Protein AF-A0A838I0P1-F1 (afdb_monomer_lite)

Radius of gyration: 27.86 Å; chains: 1; bounding box: 74×22×103 Å

Foldseek 3Di:
DDDDDDDPPPPDPPVVVVVVVVVVVVVVLVVLLVVLVVLLVVLQVLLVVLLVQLVVCVVVVNLVRNLVSLVSSLVSLVSSLVSLPDPSNVVQLVPPVSVVVSQLSNLLSLLSNLQSVLSNLQSVQQCPQDVHVVLQDDDPNDGNVVSVVSNVVSNVSSVVSNVVSVVSND

Structure (mmCIF, N/CA/C/O backbone):
data_AF-A0A838I0P1-F1
#
_entry.id   AF-A0A838I0P1-F1
#
loop_
_atom_site.group_PDB
_atom_site.id
_atom_site.type_symbol
_atom_site.label_atom_id
_atom_site.label_alt_id
_atom_site.label_comp_id
_atom_site.label_asym_id
_atom_site.label_entity_id
_atom_site.label_seq_id
_atom_site.pdbx_PDB_ins_code
_atom_site.Cartn_x
_atom_site.Cartn_y
_atom_site.Cartn_z
_atom_site.occupancy
_atom_site.B_iso_or_equiv
_atom_site.auth_seq_id
_atom_site.auth_comp_id
_atom_site.auth_asym_id
_atom_site.auth_atom_id
_atom_site.pdbx_PDB_model_num
ATOM 1 N N . MET A 1 1 ? 47.970 -6.369 -71.809 1.00 49.97 1 MET A N 1
ATOM 2 C CA . MET A 1 1 ? 48.444 -6.621 -70.432 1.00 49.97 1 MET A CA 1
ATOM 3 C C . MET A 1 1 ? 48.468 -5.296 -69.693 1.00 49.97 1 MET A C 1
ATOM 5 O O . MET A 1 1 ? 49.457 -4.584 -69.758 1.00 49.97 1 MET A O 1
ATOM 9 N N . THR A 1 2 ? 47.366 -4.942 -69.046 1.00 51.34 2 THR A N 1
ATOM 10 C CA . THR A 1 2 ? 47.279 -3.817 -68.108 1.00 51.34 2 THR A CA 1
ATOM 11 C C . THR A 1 2 ? 46.405 -4.302 -66.961 1.00 51.34 2 THR A C 1
ATOM 13 O O . THR A 1 2 ? 45.300 -4.788 -67.175 1.00 51.34 2 THR A O 1
ATOM 16 N N . SER A 1 3 ? 46.987 -4.312 -65.767 1.00 51.91 3 SER A N 1
ATOM 17 C CA . SER A 1 3 ? 46.456 -4.935 -64.560 1.00 51.91 3 SER A CA 1
ATOM 18 C C . SER A 1 3 ? 45.345 -4.091 -63.936 1.00 51.91 3 SER A C 1
ATOM 20 O O . SER A 1 3 ? 45.609 -2.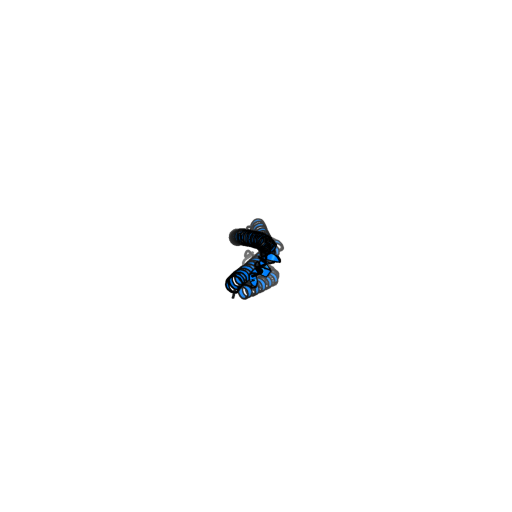987 -63.457 1.00 51.91 3 SER A O 1
ATOM 22 N N . GLU A 1 4 ? 44.130 -4.628 -63.876 1.00 54.47 4 GLU A N 1
ATOM 23 C CA . GLU A 1 4 ? 43.076 -4.137 -62.988 1.00 54.47 4 GLU A CA 1
ATOM 24 C C . GLU A 1 4 ? 43.376 -4.604 -61.556 1.00 54.47 4 GLU A C 1
ATOM 26 O O . GLU A 1 4 ? 43.236 -5.779 -61.217 1.00 54.47 4 GLU A O 1
ATOM 31 N N . GLY A 1 5 ? 43.854 -3.690 -60.710 1.00 53.53 5 GLY A N 1
ATOM 32 C CA . GLY A 1 5 ? 43.993 -3.930 -59.275 1.00 53.53 5 GLY A CA 1
ATOM 33 C C . GLY A 1 5 ? 42.627 -3.836 -58.581 1.00 53.53 5 GLY A C 1
ATOM 34 O O . GLY A 1 5 ? 41.907 -2.861 -58.809 1.00 53.53 5 GLY A O 1
ATOM 35 N N . PRO A 1 6 ? 42.235 -4.797 -57.725 1.00 53.47 6 PRO A N 1
ATOM 36 C CA . PRO A 1 6 ? 40.940 -4.758 -57.061 1.00 53.47 6 PRO A CA 1
ATOM 37 C C . PRO A 1 6 ? 40.918 -3.659 -55.995 1.00 53.47 6 PRO A C 1
ATOM 39 O O . PRO A 1 6 ? 41.702 -3.661 -55.046 1.00 53.47 6 PRO A O 1
ATOM 42 N N . ALA A 1 7 ? 39.970 -2.732 -56.135 1.00 53.97 7 ALA A N 1
ATOM 43 C CA . ALA A 1 7 ? 39.622 -1.758 -55.113 1.00 53.97 7 ALA A CA 1
ATOM 44 C C . ALA A 1 7 ? 39.147 -2.490 -53.844 1.00 53.97 7 ALA A C 1
ATOM 46 O O . ALA A 1 7 ? 37.986 -2.893 -53.730 1.00 53.97 7 ALA A O 1
ATOM 47 N N . GLN A 1 8 ? 40.050 -2.666 -52.878 1.00 57.94 8 GLN A N 1
ATOM 48 C CA . GLN A 1 8 ? 39.710 -3.088 -51.523 1.00 57.94 8 GLN A CA 1
ATOM 49 C C . GLN A 1 8 ? 38.798 -2.028 -50.900 1.00 57.94 8 GLN A C 1
ATOM 51 O O . GLN A 1 8 ? 39.240 -1.001 -50.387 1.00 57.94 8 GLN A O 1
ATOM 56 N N . ARG A 1 9 ? 37.485 -2.275 -50.948 1.00 54.09 9 ARG A N 1
ATOM 57 C CA . ARG A 1 9 ? 36.501 -1.546 -50.148 1.00 54.09 9 ARG A CA 1
ATOM 58 C C . ARG A 1 9 ? 36.767 -1.870 -48.680 1.00 54.09 9 ARG A C 1
ATOM 60 O O . ARG A 1 9 ? 36.266 -2.862 -48.158 1.00 54.09 9 ARG A O 1
ATOM 67 N N . ALA A 1 10 ? 37.570 -1.036 -48.025 1.00 55.00 10 ALA A N 1
ATOM 68 C CA . ALA A 1 10 ? 37.766 -1.053 -46.583 1.00 55.00 10 ALA A CA 1
ATOM 69 C C . ALA A 1 10 ? 36.407 -0.850 -45.887 1.00 55.00 10 ALA A C 1
ATOM 71 O O . ALA A 1 10 ? 35.879 0.259 -45.776 1.00 55.00 10 ALA A O 1
ATOM 72 N N . GLY A 1 11 ? 35.797 -1.960 -45.474 1.00 54.03 11 GLY A N 1
ATOM 73 C CA . GLY A 1 11 ? 34.508 -2.005 -44.797 1.00 54.03 11 GLY A CA 1
ATOM 74 C C . GLY A 1 11 ? 34.580 -1.411 -43.390 1.00 54.03 11 GLY A C 1
ATOM 75 O O . GLY A 1 11 ? 34.811 -2.120 -42.421 1.00 54.03 11 GLY A O 1
ATOM 76 N N . ARG A 1 12 ? 34.376 -0.093 -43.309 1.00 59.31 12 ARG A N 1
ATOM 77 C CA . ARG A 1 12 ? 33.787 0.705 -42.213 1.00 59.31 12 ARG A CA 1
ATOM 78 C C . ARG A 1 12 ? 34.030 0.226 -40.755 1.00 59.31 12 ARG A C 1
ATOM 80 O O . ARG A 1 12 ? 33.176 -0.468 -40.199 1.00 59.31 12 ARG A O 1
ATOM 87 N N . PRO A 1 13 ? 35.059 0.744 -40.044 1.00 62.62 13 PRO A N 1
ATOM 88 C CA . PRO A 1 13 ? 35.232 0.539 -38.592 1.00 62.62 13 PRO A CA 1
ATOM 89 C C . PRO A 1 13 ? 34.111 1.169 -37.740 1.00 62.62 13 PRO A C 1
ATOM 91 O O . PRO A 1 13 ? 33.915 0.796 -36.584 1.00 62.62 13 PRO A O 1
ATOM 94 N N . VAL A 1 14 ? 33.326 2.079 -38.326 1.00 72.88 14 VAL A N 1
ATOM 95 C CA . VAL A 1 14 ? 32.188 2.758 -37.685 1.00 72.88 14 VAL A CA 1
ATOM 96 C C . VAL A 1 14 ? 31.114 1.766 -37.224 1.00 72.88 14 VAL A C 1
ATOM 98 O O . VAL A 1 14 ? 30.533 1.952 -36.161 1.00 72.88 14 VAL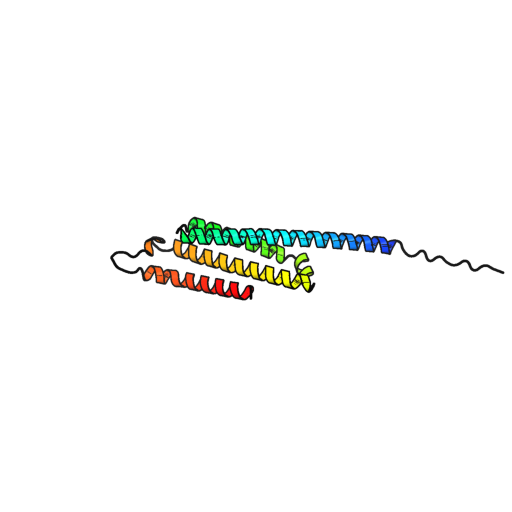 A O 1
ATOM 101 N N . GLY A 1 15 ? 30.894 0.668 -37.960 1.00 78.56 15 GLY A N 1
ATOM 102 C CA . GLY A 1 15 ? 29.902 -0.344 -37.575 1.00 78.56 15 GLY A CA 1
ATOM 103 C C . GLY A 1 15 ? 30.235 -1.038 -36.251 1.00 78.56 15 GLY A C 1
ATOM 104 O O . GLY A 1 15 ? 29.339 -1.314 -35.458 1.00 78.56 15 GLY A O 1
ATOM 105 N N . ARG A 1 16 ? 31.528 -1.254 -35.967 1.00 83.62 16 ARG A N 1
ATOM 106 C CA . ARG A 1 16 ? 31.986 -1.865 -34.708 1.00 83.62 16 ARG A CA 1
ATOM 107 C C . ARG A 1 16 ? 31.852 -0.909 -33.525 1.00 83.62 16 ARG A C 1
ATOM 109 O O . ARG A 1 16 ? 31.436 -1.341 -32.457 1.00 83.62 16 ARG A O 1
ATOM 116 N N . LEU A 1 17 ? 32.152 0.376 -33.721 1.00 85.69 17 LEU A N 1
ATOM 117 C CA . LEU A 1 17 ? 31.981 1.398 -32.682 1.00 85.69 17 LEU A CA 1
ATOM 118 C C . LEU A 1 17 ? 30.505 1.604 -32.326 1.00 85.69 17 LEU A C 1
ATOM 120 O O . LEU A 1 17 ? 30.165 1.653 -31.149 1.00 85.69 17 LEU A O 1
ATOM 124 N N . VAL A 1 18 ? 29.621 1.656 -33.328 1.00 87.94 18 VAL A N 1
ATOM 125 C CA . VAL A 1 18 ? 28.171 1.757 -33.100 1.00 87.94 18 VAL A CA 1
ATOM 126 C C . VAL A 1 18 ? 27.646 0.512 -32.384 1.00 87.94 18 VAL A C 1
ATOM 128 O O . VAL A 1 18 ? 26.918 0.642 -31.406 1.00 87.94 18 VAL A O 1
ATOM 131 N N . ALA A 1 19 ? 28.056 -0.688 -32.805 1.00 88.88 19 ALA A N 1
ATOM 132 C CA . ALA A 1 19 ? 27.664 -1.925 -32.130 1.00 88.88 19 ALA A CA 1
ATOM 133 C C . ALA A 1 19 ? 28.142 -1.967 -30.667 1.00 88.88 19 ALA A C 1
ATOM 135 O O . ALA A 1 19 ? 27.373 -2.344 -29.785 1.00 88.88 19 ALA A O 1
ATOM 136 N N . ALA A 1 20 ? 29.377 -1.531 -30.395 1.00 90.81 20 ALA A N 1
ATOM 137 C CA . ALA A 1 20 ? 29.904 -1.436 -29.036 1.00 90.81 20 ALA A CA 1
ATOM 138 C C . ALA A 1 20 ? 29.114 -0.428 -28.185 1.00 90.81 20 ALA A C 1
ATOM 140 O O . ALA A 1 20 ? 28.737 -0.744 -27.058 1.00 90.81 20 ALA A O 1
ATOM 141 N N . ALA A 1 21 ? 28.799 0.749 -28.733 1.00 92.19 21 ALA A N 1
ATOM 142 C CA . ALA A 1 21 ? 27.999 1.761 -28.046 1.00 92.19 21 ALA A CA 1
ATOM 143 C C . ALA A 1 21 ? 26.586 1.252 -27.715 1.00 92.19 21 ALA A C 1
ATOM 145 O O . ALA A 1 21 ? 26.130 1.392 -26.581 1.00 92.19 21 ALA A O 1
ATOM 146 N N . VAL A 1 22 ? 25.916 0.596 -28.669 1.00 93.12 22 VAL A N 1
ATOM 147 C CA . VAL A 1 22 ? 24.601 -0.030 -28.451 1.00 93.12 22 VAL A CA 1
ATOM 148 C C . VAL A 1 22 ? 24.683 -1.119 -27.380 1.00 93.12 22 VAL A C 1
ATOM 150 O O . VAL A 1 22 ? 23.826 -1.174 -26.500 1.00 93.12 22 VAL A O 1
ATOM 153 N N . GLY A 1 23 ? 25.730 -1.948 -27.408 1.00 93.88 23 GLY A N 1
ATOM 154 C CA . GLY A 1 23 ? 25.963 -2.976 -26.394 1.00 93.88 23 GLY A CA 1
ATOM 155 C C . GLY A 1 23 ? 26.104 -2.396 -24.985 1.00 93.88 23 GLY A C 1
ATOM 156 O O . GLY A 1 23 ? 25.464 -2.884 -24.058 1.00 93.88 23 GLY A O 1
ATOM 157 N N . ILE A 1 24 ? 26.873 -1.316 -24.822 1.00 93.88 24 ILE A N 1
ATOM 158 C CA . ILE A 1 24 ? 27.050 -0.636 -23.528 1.00 93.88 24 ILE A CA 1
ATOM 159 C C . ILE A 1 24 ? 25.719 -0.075 -23.015 1.00 93.88 24 ILE A C 1
ATOM 161 O O . ILE A 1 24 ? 25.379 -0.277 -21.850 1.00 93.88 24 ILE A O 1
ATOM 165 N N . VAL A 1 25 ? 24.942 0.588 -23.879 1.00 93.06 25 VAL A N 1
ATOM 166 C CA . VAL A 1 25 ? 23.622 1.130 -23.511 1.00 93.06 25 VAL A CA 1
ATOM 167 C C . VAL A 1 25 ? 22.666 0.013 -23.091 1.00 93.06 25 VAL A C 1
ATOM 169 O O . VAL A 1 25 ? 21.968 0.152 -22.087 1.00 93.06 25 VAL A O 1
ATOM 172 N N . LEU A 1 26 ? 22.663 -1.113 -23.810 1.00 91.06 26 LEU A N 1
ATOM 173 C CA . LEU A 1 26 ? 21.830 -2.266 -23.476 1.00 91.06 26 LEU A CA 1
ATOM 174 C C . LEU A 1 26 ? 22.207 -2.862 -22.113 1.00 91.06 26 LEU A C 1
ATOM 176 O O . LEU A 1 26 ? 21.327 -3.138 -21.300 1.00 91.06 26 LEU A O 1
ATOM 180 N N . VAL A 1 27 ? 23.503 -3.024 -21.834 1.00 93.06 27 VAL A N 1
ATOM 181 C CA . VAL A 1 27 ? 23.983 -3.523 -20.536 1.00 93.06 27 VAL A CA 1
ATOM 182 C C . VAL A 1 27 ? 23.605 -2.561 -19.411 1.00 93.06 27 VAL A C 1
ATOM 184 O O . VAL A 1 27 ? 23.071 -3.000 -18.395 1.00 93.06 27 VAL A O 1
ATOM 187 N N . ALA A 1 28 ? 23.805 -1.254 -19.594 1.00 91.94 28 ALA A N 1
ATOM 188 C CA . ALA A 1 28 ? 23.414 -0.250 -18.606 1.00 91.94 28 ALA A CA 1
ATOM 189 C C . ALA A 1 28 ? 21.901 -0.282 -18.322 1.00 91.94 28 ALA A C 1
ATOM 191 O O . ALA A 1 28 ? 21.484 -0.211 -17.164 1.00 91.94 28 ALA A O 1
ATOM 192 N N . TRP A 1 29 ? 21.079 -0.455 -19.362 1.00 91.62 29 TRP A N 1
ATOM 193 C CA . TRP A 1 29 ? 19.630 -0.600 -19.226 1.00 91.62 29 TRP A CA 1
ATOM 194 C C . TRP A 1 29 ? 19.239 -1.864 -18.444 1.00 91.62 29 TRP A C 1
ATOM 196 O O . TRP A 1 29 ? 18.410 -1.787 -17.538 1.00 91.62 29 TRP A O 1
ATOM 206 N N . LEU A 1 30 ? 19.874 -3.007 -18.728 1.00 89.50 30 LEU A N 1
ATOM 207 C CA . LEU A 1 30 ? 19.642 -4.258 -17.994 1.00 89.50 30 LEU A CA 1
ATOM 208 C C . LEU A 1 30 ? 20.047 -4.153 -16.518 1.00 89.50 30 LEU A C 1
ATOM 210 O O . LEU A 1 30 ? 19.332 -4.654 -15.651 1.00 89.50 30 LEU A O 1
ATOM 214 N N . VAL A 1 31 ? 21.158 -3.475 -16.217 1.00 91.75 31 VAL A N 1
ATOM 215 C CA . VAL A 1 31 ? 21.588 -3.222 -14.834 1.00 91.75 31 VAL A CA 1
ATOM 216 C C . VAL A 1 31 ? 20.568 -2.347 -14.104 1.00 91.75 31 VAL A C 1
ATOM 218 O O . VAL A 1 31 ? 20.152 -2.696 -13.001 1.00 91.75 31 VAL A O 1
ATOM 221 N N . ALA A 1 32 ? 20.107 -1.254 -14.721 1.00 88.75 32 ALA A N 1
ATOM 222 C CA . ALA A 1 32 ? 19.082 -0.391 -14.132 1.00 88.75 32 ALA A CA 1
ATOM 223 C C . ALA A 1 32 ? 17.775 -1.157 -13.852 1.00 88.75 32 ALA A C 1
ATOM 225 O O . ALA A 1 32 ? 17.213 -1.047 -12.761 1.00 88.75 32 ALA A O 1
ATOM 226 N N . LEU A 1 33 ? 17.337 -1.995 -14.799 1.00 88.62 33 LEU A N 1
ATOM 227 C CA . LEU A 1 33 ? 16.175 -2.870 -14.642 1.00 88.62 33 LEU A CA 1
ATOM 228 C C . LEU A 1 33 ? 16.338 -3.839 -13.461 1.00 88.62 33 LEU A C 1
ATOM 230 O O . LEU A 1 33 ? 15.430 -3.968 -12.639 1.00 88.62 33 LEU A O 1
ATOM 234 N N . ALA A 1 34 ? 17.492 -4.502 -13.357 1.00 87.81 34 ALA A N 1
ATOM 235 C CA . ALA A 1 34 ? 17.775 -5.434 -12.270 1.00 87.81 34 ALA A CA 1
ATOM 236 C C . ALA A 1 34 ? 17.739 -4.736 -10.903 1.00 87.81 34 ALA A C 1
ATOM 238 O O . ALA A 1 34 ? 17.138 -5.253 -9.963 1.00 87.81 34 ALA A O 1
ATOM 239 N N . VAL A 1 35 ? 18.323 -3.539 -10.804 1.00 90.88 35 VAL A N 1
ATOM 240 C CA . VAL A 1 35 ? 18.306 -2.729 -9.581 1.00 90.88 35 VAL A CA 1
ATOM 241 C C . VAL A 1 35 ? 16.876 -2.358 -9.191 1.00 90.88 35 VAL A C 1
ATOM 243 O O . VAL A 1 35 ? 16.506 -2.558 -8.033 1.00 90.88 35 VAL A O 1
ATOM 246 N N . ALA A 1 36 ? 16.056 -1.876 -10.127 1.00 88.81 36 ALA A N 1
ATOM 247 C CA . ALA A 1 36 ? 14.666 -1.505 -9.855 1.00 88.81 36 ALA A CA 1
ATOM 248 C C . ALA A 1 36 ? 13.835 -2.696 -9.347 1.00 88.81 36 ALA A C 1
ATOM 250 O O . ALA A 1 36 ? 13.120 -2.579 -8.351 1.00 88.81 36 ALA A O 1
ATOM 251 N N . LEU A 1 37 ? 13.987 -3.865 -9.975 1.00 88.06 37 LEU A N 1
ATOM 252 C CA . LEU A 1 37 ? 13.328 -5.105 -9.552 1.00 88.06 37 LEU A CA 1
ATOM 253 C C . LEU A 1 37 ? 13.760 -5.547 -8.150 1.00 88.06 37 LEU A C 1
ATOM 255 O O . LEU A 1 37 ? 12.932 -5.988 -7.350 1.00 88.06 37 LEU A O 1
ATOM 259 N N . LEU A 1 38 ? 15.049 -5.416 -7.832 1.00 91.56 38 LEU A N 1
ATOM 260 C CA . LEU A 1 38 ? 15.579 -5.785 -6.522 1.00 91.56 38 LEU A CA 1
ATOM 261 C C . LEU A 1 38 ? 15.054 -4.859 -5.417 1.00 91.56 38 LEU A C 1
ATOM 263 O O . LEU A 1 38 ? 14.702 -5.334 -4.336 1.00 91.56 38 LEU A O 1
ATOM 267 N N . HIS A 1 39 ? 14.942 -3.559 -5.708 1.00 90.75 39 HIS A N 1
ATOM 268 C CA . HIS A 1 39 ? 14.327 -2.583 -4.808 1.00 90.75 39 HIS A CA 1
ATOM 269 C C . HIS A 1 39 ? 12.849 -2.896 -4.583 1.00 90.75 39 HIS A C 1
ATOM 271 O O . HIS A 1 39 ? 12.441 -3.053 -3.436 1.00 90.75 39 HIS A O 1
ATOM 277 N N . ALA A 1 40 ? 12.080 -3.101 -5.658 1.00 91.50 40 ALA A N 1
ATOM 278 C CA . ALA A 1 40 ? 10.665 -3.452 -5.563 1.00 91.50 40 ALA A CA 1
ATOM 279 C C . ALA A 1 40 ? 10.444 -4.720 -4.723 1.00 91.50 40 ALA A C 1
ATOM 281 O O . ALA A 1 40 ? 9.583 -4.747 -3.847 1.00 91.50 40 ALA A O 1
ATOM 282 N N . ARG A 1 41 ? 11.266 -5.759 -4.921 1.00 93.31 41 ARG A N 1
ATOM 283 C CA . ARG A 1 41 ? 11.212 -6.989 -4.117 1.00 93.31 41 ARG A CA 1
ATOM 284 C C . ARG A 1 41 ? 11.491 -6.731 -2.635 1.00 93.31 41 ARG A C 1
ATOM 286 O O . ARG A 1 41 ? 10.792 -7.272 -1.775 1.00 93.31 41 ARG A O 1
ATOM 293 N N . SER A 1 42 ? 12.529 -5.955 -2.337 1.00 95.06 42 SER A N 1
ATOM 294 C CA . SER A 1 42 ? 12.904 -5.609 -0.963 1.00 95.06 42 SER A CA 1
ATOM 295 C C . SER A 1 42 ? 11.780 -4.840 -0.267 1.00 95.06 42 SER A C 1
ATOM 297 O O . SER A 1 42 ? 11.361 -5.201 0.831 1.00 95.06 42 SER A O 1
ATOM 299 N N . ASP A 1 43 ? 11.217 -3.847 -0.949 1.00 95.75 43 ASP A N 1
ATOM 300 C CA . ASP A 1 43 ? 10.128 -3.025 -0.436 1.00 95.75 43 ASP A CA 1
ATOM 301 C C . ASP A 1 43 ? 8.827 -3.813 -0.250 1.00 95.75 43 ASP A C 1
ATOM 303 O O . ASP A 1 43 ? 8.181 -3.678 0.786 1.00 95.75 43 ASP A O 1
ATOM 307 N N . LEU A 1 44 ? 8.477 -4.720 -1.166 1.00 94.81 44 LEU A N 1
ATOM 308 C CA . LEU A 1 44 ? 7.329 -5.616 -0.977 1.00 94.81 44 LEU A CA 1
ATOM 309 C C . LEU A 1 44 ? 7.525 -6.571 0.205 1.00 94.81 44 LEU A C 1
ATOM 311 O O . LEU A 1 44 ? 6.579 -6.848 0.941 1.00 94.81 44 LEU A O 1
ATOM 315 N N . THR A 1 45 ? 8.755 -7.032 0.437 1.00 97.06 45 THR A N 1
ATOM 316 C CA . THR A 1 45 ? 9.073 -7.860 1.609 1.00 97.06 45 THR A CA 1
ATOM 317 C C . THR A 1 45 ? 8.905 -7.060 2.903 1.00 97.06 45 THR A C 1
ATOM 319 O O . THR A 1 45 ? 8.288 -7.542 3.853 1.00 97.06 45 THR A O 1
ATOM 322 N N . ARG A 1 46 ? 9.393 -5.812 2.937 1.00 96.75 46 ARG A N 1
ATOM 323 C CA . ARG A 1 46 ? 9.192 -4.897 4.074 1.00 96.75 46 ARG A CA 1
ATOM 324 C C . ARG A 1 46 ? 7.713 -4.610 4.306 1.00 96.75 46 ARG A C 1
ATOM 326 O O . ARG A 1 46 ? 7.258 -4.660 5.445 1.00 96.75 46 ARG A O 1
ATOM 333 N N . ALA A 1 47 ? 6.956 -4.369 3.237 1.00 97.00 47 ALA A N 1
ATOM 334 C CA . ALA A 1 47 ? 5.518 -4.164 3.310 1.00 97.00 47 ALA A CA 1
ATOM 335 C C . ALA A 1 47 ? 4.807 -5.375 3.919 1.00 97.00 47 ALA A C 1
ATOM 337 O O . ALA A 1 47 ? 4.027 -5.219 4.852 1.00 97.00 47 ALA A O 1
ATOM 338 N N . GLN A 1 48 ? 5.117 -6.586 3.455 1.00 96.81 48 GLN A N 1
ATOM 339 C CA . GLN A 1 48 ? 4.548 -7.822 3.991 1.00 96.81 48 GLN A CA 1
ATOM 340 C C . GLN A 1 48 ? 4.835 -7.981 5.492 1.00 96.81 48 GLN A C 1
ATOM 342 O O . GLN A 1 48 ? 3.934 -8.293 6.273 1.00 96.81 48 GLN A O 1
ATOM 347 N N . GLN A 1 49 ? 6.081 -7.747 5.910 1.00 98.12 49 GLN A N 1
ATOM 348 C CA . GLN A 1 49 ? 6.475 -7.806 7.319 1.00 98.12 49 GLN A CA 1
ATOM 349 C C . GLN A 1 49 ? 5.706 -6.784 8.163 1.00 98.12 49 GLN A C 1
ATOM 351 O O . GLN A 1 49 ? 5.195 -7.130 9.230 1.00 98.12 49 GLN A O 1
ATOM 356 N N . ALA A 1 50 ? 5.577 -5.554 7.663 1.00 97.94 50 ALA A N 1
ATOM 357 C CA . ALA A 1 50 ? 4.839 -4.485 8.319 1.00 97.94 50 ALA A CA 1
ATOM 358 C C . ALA A 1 50 ? 3.332 -4.792 8.408 1.00 97.94 50 ALA A C 1
ATOM 360 O O . ALA A 1 50 ? 2.750 -4.632 9.474 1.00 97.94 50 ALA A O 1
ATOM 361 N N . LEU A 1 51 ? 2.708 -5.352 7.365 1.00 97.44 51 LEU A N 1
ATOM 362 C CA . LEU A 1 51 ? 1.310 -5.807 7.412 1.00 97.44 51 LEU A CA 1
ATOM 363 C C . LEU A 1 51 ? 1.089 -6.873 8.498 1.00 97.44 51 LEU A C 1
ATOM 365 O O . LEU A 1 51 ? 0.128 -6.797 9.266 1.00 97.44 51 LEU A O 1
ATOM 369 N N . PHE A 1 52 ? 1.990 -7.854 8.610 1.00 98.06 52 PHE A N 1
ATOM 370 C CA . PHE A 1 52 ? 1.904 -8.865 9.668 1.00 98.06 52 PHE A CA 1
ATOM 371 C C . PHE A 1 52 ? 2.167 -8.299 11.064 1.00 98.06 52 PHE A C 1
ATOM 373 O O . PHE A 1 52 ? 1.599 -8.795 12.038 1.00 98.06 52 PHE A O 1
ATOM 380 N N . ALA A 1 53 ? 3.038 -7.299 11.190 1.00 97.94 53 ALA A N 1
ATOM 381 C CA . ALA A 1 53 ? 3.262 -6.596 12.448 1.00 97.94 53 ALA A CA 1
ATOM 382 C C . ALA A 1 53 ? 2.027 -5.775 12.854 1.00 97.94 53 ALA A C 1
ATOM 384 O O . ALA A 1 53 ? 1.550 -5.932 13.974 1.00 97.94 53 ALA A O 1
ATOM 385 N N . GLY A 1 54 ? 1.425 -5.029 11.923 1.00 96.88 54 GLY A N 1
ATOM 386 C CA . GLY A 1 54 ? 0.196 -4.264 12.155 1.00 96.88 54 GLY A CA 1
ATOM 387 C C . GLY A 1 54 ? -0.984 -5.148 12.553 1.00 96.88 54 GLY A C 1
ATOM 388 O O . GLY A 1 54 ? -1.678 -4.860 13.525 1.00 96.88 54 GLY A O 1
ATOM 389 N N . ARG A 1 55 ? -1.156 -6.303 11.892 1.00 96.69 55 ARG A N 1
ATOM 390 C CA . ARG A 1 55 ? -2.165 -7.299 12.292 1.00 96.69 55 ARG A CA 1
ATOM 391 C C . ARG A 1 55 ? -1.942 -7.816 13.715 1.00 96.69 55 ARG A C 1
ATOM 393 O O . ARG A 1 55 ? -2.905 -7.976 14.455 1.00 96.69 55 ARG A O 1
ATOM 400 N N . ARG A 1 56 ? -0.694 -8.107 14.094 1.00 97.81 56 ARG A N 1
ATOM 401 C CA . ARG A 1 56 ? -0.369 -8.575 15.451 1.00 97.81 56 ARG A CA 1
ATOM 402 C C . ARG A 1 56 ? -0.635 -7.496 16.499 1.00 97.81 56 ARG A C 1
ATOM 404 O O . ARG A 1 56 ? -1.221 -7.810 17.526 1.00 97.81 56 ARG A O 1
ATOM 411 N N . ALA A 1 57 ? -0.275 -6.247 16.216 1.00 96.00 57 ALA A N 1
ATOM 412 C CA . ALA A 1 57 ? -0.562 -5.117 17.095 1.00 96.00 57 ALA A CA 1
ATOM 413 C C . ALA A 1 57 ? -2.077 -4.916 17.287 1.00 96.00 57 ALA A C 1
ATOM 415 O O . ALA A 1 57 ? -2.539 -4.786 18.416 1.00 96.00 57 ALA A O 1
ATOM 416 N N . LEU A 1 58 ? -2.875 -5.037 16.216 1.00 92.88 58 LEU A N 1
ATOM 417 C CA . LEU A 1 58 ? -4.342 -5.047 16.306 1.00 92.88 58 LEU A CA 1
ATOM 418 C C . LEU A 1 58 ? -4.878 -6.156 17.218 1.00 92.88 58 LEU A C 1
ATOM 420 O O . LEU A 1 58 ? -5.760 -5.911 18.036 1.00 92.88 58 LEU A O 1
ATOM 424 N N . GLN A 1 59 ? -4.343 -7.373 17.098 1.00 94.25 59 GLN A N 1
ATOM 425 C CA . GLN A 1 59 ? -4.731 -8.505 17.952 1.00 94.25 59 GLN A CA 1
ATOM 426 C C . GLN A 1 59 ? -4.384 -8.274 19.429 1.00 94.25 59 GLN A C 1
ATOM 428 O O . GLN A 1 59 ? -5.037 -8.831 20.305 1.00 94.25 59 GLN A O 1
ATOM 433 N N . GLN A 1 60 ? -3.364 -7.460 19.694 1.00 94.56 60 GLN A N 1
ATOM 434 C CA . GLN A 1 60 ? -2.935 -7.050 21.030 1.00 94.56 60 GLN A CA 1
ATOM 435 C C . GLN A 1 60 ? -3.609 -5.757 21.498 1.00 94.56 60 GLN A C 1
ATOM 437 O O . GLN A 1 60 ? -3.312 -5.292 22.594 1.00 94.56 60 GLN A O 1
ATOM 442 N N . VAL A 1 61 ? -4.535 -5.202 20.703 1.00 91.25 61 VAL A N 1
ATOM 443 C CA . VAL A 1 61 ? -5.293 -3.989 21.038 1.00 91.25 61 VAL A CA 1
ATOM 444 C C . VAL A 1 61 ? -4.386 -2.737 21.104 1.00 91.25 61 VAL A C 1
ATOM 446 O O . VAL A 1 61 ? -4.757 -1.703 21.652 1.00 91.25 61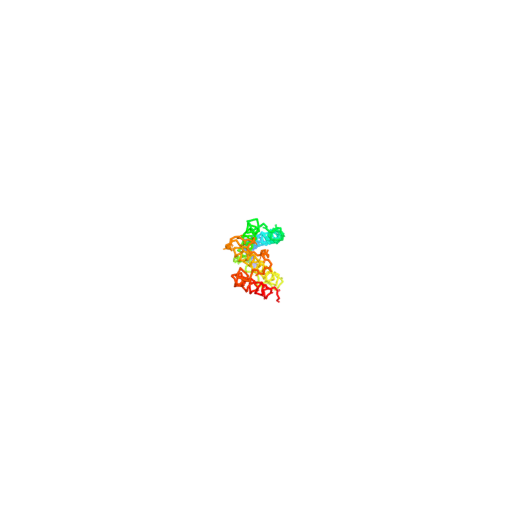 VAL A O 1
ATOM 449 N N . ASP A 1 62 ? -3.207 -2.792 20.476 1.00 94.75 62 ASP A N 1
ATOM 450 C CA . ASP A 1 62 ? -2.247 -1.686 20.397 1.00 94.75 62 ASP A CA 1
ATOM 451 C C . ASP A 1 62 ? -2.451 -0.881 19.100 1.00 94.75 62 ASP A C 1
ATOM 453 O O . ASP A 1 62 ? -1.817 -1.121 18.066 1.00 94.75 62 ASP A O 1
ATOM 457 N N . LEU A 1 63 ? -3.411 0.053 19.131 1.00 94.06 63 LEU A N 1
ATOM 458 C CA . LEU A 1 63 ? -3.766 0.875 17.964 1.00 94.06 63 LEU A CA 1
ATOM 459 C C . LEU A 1 63 ? -2.648 1.806 17.476 1.00 94.06 63 LEU A C 1
ATOM 461 O O . LEU A 1 63 ? -2.496 1.914 16.252 1.00 94.06 63 LEU A O 1
ATOM 465 N N . PRO A 1 64 ? -1.875 2.483 18.352 1.00 95.12 64 PRO A N 1
ATOM 466 C CA . PRO A 1 64 ? -0.756 3.308 17.907 1.00 95.12 64 PRO A CA 1
ATOM 467 C C . PRO A 1 64 ? 0.282 2.498 17.125 1.00 95.12 64 PRO A C 1
ATOM 469 O O . PRO A 1 64 ? 0.628 2.872 16.003 1.00 95.12 64 PRO A O 1
ATOM 472 N N . VAL A 1 65 ? 0.704 1.344 17.657 1.00 96.88 65 VAL A N 1
ATOM 473 C CA . VAL A 1 65 ? 1.693 0.479 16.993 1.00 96.88 65 VAL A CA 1
ATOM 474 C C . VAL A 1 65 ? 1.120 -0.136 15.714 1.00 96.88 65 VAL A C 1
ATOM 476 O O . VAL A 1 65 ? 1.809 -0.228 14.694 1.00 96.88 65 VAL A O 1
ATOM 479 N N . ALA A 1 66 ? -0.164 -0.507 15.707 1.00 97.00 66 ALA A N 1
ATOM 480 C CA . ALA A 1 66 ? -0.824 -0.985 14.495 1.00 97.00 66 ALA A CA 1
ATOM 481 C C . ALA A 1 66 ? -0.825 0.074 13.381 1.00 97.00 66 ALA A C 1
ATOM 483 O O . ALA A 1 66 ? -0.474 -0.232 12.238 1.00 97.00 66 ALA A O 1
ATOM 484 N N . THR A 1 67 ? -1.173 1.318 13.718 1.00 97.06 67 THR A N 1
ATOM 485 C CA . THR A 1 67 ? -1.199 2.453 12.781 1.00 97.06 67 THR A CA 1
ATOM 486 C C . THR A 1 67 ? 0.188 2.735 12.206 1.00 97.06 67 THR A C 1
ATOM 488 O O . THR A 1 67 ? 0.330 2.916 10.993 1.00 97.06 67 THR A O 1
ATOM 491 N N . GLU A 1 68 ? 1.229 2.708 13.043 1.00 97.88 68 GLU A N 1
ATOM 492 C CA . GLU A 1 68 ? 2.618 2.870 12.602 1.00 97.88 68 GLU A CA 1
ATOM 493 C C . GLU A 1 68 ? 3.000 1.799 11.572 1.00 97.88 68 GLU A C 1
ATOM 495 O O . GLU A 1 68 ? 3.495 2.109 10.485 1.00 97.88 68 GLU A O 1
ATOM 500 N N . HIS A 1 69 ? 2.706 0.532 11.865 1.00 98.31 69 HIS A N 1
ATOM 501 C CA . HIS A 1 69 ? 3.024 -0.572 10.969 1.00 98.31 69 HIS A CA 1
ATOM 502 C C . HIS A 1 69 ? 2.241 -0.533 9.651 1.00 98.31 69 HIS A C 1
ATOM 504 O O . HIS A 1 69 ? 2.831 -0.771 8.595 1.00 98.31 69 HIS A O 1
ATOM 510 N N . PHE A 1 70 ? 0.948 -0.196 9.656 1.00 97.88 70 PHE A N 1
ATOM 511 C CA . PHE A 1 70 ? 0.203 -0.039 8.401 1.00 97.88 70 PHE A CA 1
ATOM 512 C C . PHE A 1 70 ? 0.680 1.173 7.587 1.00 97.88 70 PHE A C 1
ATOM 514 O O . PHE A 1 70 ? 0.755 1.093 6.358 1.00 97.88 70 PHE A O 1
ATOM 521 N N . THR A 1 71 ? 1.102 2.256 8.246 1.00 98.06 71 THR A N 1
ATOM 522 C CA . THR A 1 71 ? 1.723 3.414 7.580 1.00 98.06 71 THR A CA 1
ATOM 523 C C . THR A 1 71 ? 3.051 3.027 6.930 1.00 98.06 71 THR A C 1
ATOM 525 O O . THR A 1 71 ? 3.289 3.341 5.760 1.00 98.06 71 THR A O 1
ATOM 528 N N . ALA A 1 72 ? 3.897 2.283 7.648 1.00 97.94 72 ALA A N 1
ATOM 529 C CA . ALA A 1 72 ? 5.154 1.761 7.123 1.00 97.94 72 ALA A CA 1
ATOM 530 C C . ALA A 1 72 ? 4.923 0.815 5.933 1.00 97.94 72 ALA A C 1
ATOM 532 O O . ALA A 1 72 ? 5.614 0.921 4.917 1.00 97.94 72 ALA A O 1
ATOM 533 N N . ALA A 1 73 ? 3.913 -0.059 6.016 1.00 97.88 73 ALA A N 1
ATOM 534 C CA . ALA A 1 73 ? 3.520 -0.929 4.914 1.00 97.88 73 ALA A CA 1
ATOM 535 C C . ALA A 1 73 ? 3.117 -0.120 3.674 1.00 97.88 73 ALA A C 1
ATOM 537 O O . ALA A 1 73 ? 3.644 -0.358 2.589 1.00 97.88 73 ALA A O 1
ATOM 538 N N . ARG A 1 74 ? 2.245 0.884 3.835 1.00 97.19 74 ARG A N 1
ATOM 539 C CA . ARG A 1 74 ? 1.813 1.774 2.748 1.00 97.19 74 ARG A CA 1
ATOM 540 C C . ARG A 1 74 ? 2.991 2.504 2.101 1.00 97.19 74 ARG A C 1
ATOM 542 O O . ARG A 1 74 ? 3.060 2.589 0.875 1.00 97.19 74 ARG A O 1
ATOM 549 N N . GLY A 1 75 ? 3.925 3.003 2.911 1.00 97.44 75 GLY A N 1
ATOM 550 C CA . GLY A 1 75 ? 5.149 3.648 2.437 1.00 97.44 75 GLY A CA 1
ATOM 551 C C . GLY A 1 75 ? 6.018 2.710 1.599 1.00 97.44 75 GLY A C 1
ATOM 552 O O . GLY A 1 75 ? 6.398 3.060 0.483 1.00 97.44 75 GLY A O 1
ATOM 553 N N . ALA A 1 76 ? 6.271 1.496 2.093 1.00 96.69 76 ALA A N 1
ATOM 554 C CA . ALA A 1 76 ? 7.062 0.496 1.381 1.00 96.69 76 ALA A CA 1
ATOM 555 C C . ALA A 1 76 ? 6.395 0.063 0.062 1.00 96.69 76 ALA A C 1
ATOM 557 O O . ALA A 1 76 ? 7.047 0.029 -0.980 1.00 96.69 76 ALA A O 1
ATOM 558 N N . VAL A 1 77 ? 5.079 -0.175 0.059 1.00 96.25 77 VAL A N 1
ATOM 559 C CA . VAL A 1 77 ? 4.343 -0.498 -1.174 1.00 96.25 77 VAL A CA 1
ATOM 560 C C . VAL A 1 77 ? 4.431 0.635 -2.193 1.00 96.25 77 VAL A C 1
ATOM 562 O O . VAL A 1 77 ? 4.688 0.379 -3.367 1.00 96.25 77 VAL A O 1
ATOM 565 N N . ARG A 1 78 ? 4.280 1.892 -1.763 1.00 96.25 78 ARG A N 1
ATOM 566 C CA . ARG A 1 78 ? 4.400 3.051 -2.658 1.00 96.25 78 ARG A CA 1
ATOM 567 C C . ARG A 1 78 ? 5.785 3.129 -3.306 1.00 96.25 78 ARG A C 1
ATOM 569 O O . ARG A 1 78 ? 5.877 3.417 -4.497 1.00 96.25 78 ARG A O 1
ATOM 576 N N . SER A 1 79 ? 6.849 2.859 -2.551 1.00 94.88 79 SER A N 1
ATOM 577 C CA . SER A 1 79 ? 8.211 2.793 -3.096 1.00 94.88 79 SER A CA 1
ATOM 578 C C . SER A 1 79 ? 8.352 1.684 -4.144 1.00 94.88 79 SER A C 1
ATOM 580 O O . SER A 1 79 ? 8.895 1.929 -5.224 1.00 94.88 79 SER A O 1
ATOM 582 N N . ALA A 1 80 ? 7.776 0.503 -3.891 1.00 93.31 80 ALA A N 1
ATOM 583 C CA . ALA A 1 80 ? 7.748 -0.587 -4.865 1.00 93.31 80 ALA A CA 1
ATOM 584 C C . ALA A 1 80 ? 6.956 -0.225 -6.137 1.00 93.31 80 ALA A C 1
ATOM 586 O O . ALA A 1 80 ? 7.428 -0.487 -7.243 1.00 93.31 80 ALA A O 1
ATOM 587 N N . GLU A 1 81 ? 5.788 0.415 -6.010 1.00 93.38 81 GLU A N 1
ATOM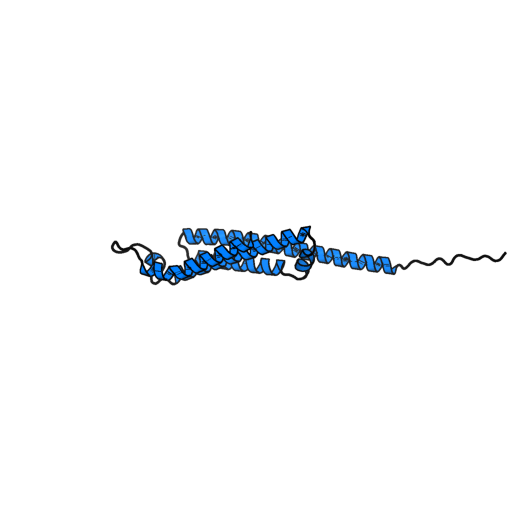 588 C CA . GLU A 1 81 ? 4.981 0.884 -7.148 1.00 93.38 81 GLU A CA 1
ATOM 589 C C . GLU A 1 81 ? 5.755 1.886 -8.019 1.00 93.38 81 GLU A C 1
ATOM 591 O O . GLU A 1 81 ? 5.724 1.792 -9.247 1.00 93.38 81 GLU A O 1
ATOM 596 N N . LEU A 1 82 ? 6.494 2.816 -7.403 1.00 92.75 82 LEU A N 1
ATOM 597 C CA . LEU A 1 82 ? 7.334 3.779 -8.122 1.00 92.75 82 LEU A CA 1
ATOM 598 C C . LEU A 1 82 ? 8.478 3.093 -8.878 1.00 92.75 82 LEU A C 1
ATOM 600 O O . LEU A 1 82 ? 8.734 3.433 -10.035 1.00 92.75 82 LEU A O 1
ATOM 604 N N . ALA A 1 83 ? 9.137 2.109 -8.257 1.00 90.56 83 ALA A N 1
ATOM 605 C CA . ALA A 1 83 ? 10.192 1.333 -8.904 1.00 90.56 83 ALA A CA 1
ATOM 606 C C . ALA A 1 83 ? 9.654 0.537 -10.108 1.00 90.56 83 ALA A C 1
ATOM 608 O O . ALA A 1 83 ? 10.254 0.560 -11.181 1.00 90.56 83 ALA A O 1
ATOM 609 N N . LEU A 1 84 ? 8.493 -0.108 -9.961 1.00 89.81 84 LEU A N 1
ATOM 610 C CA . LEU A 1 84 ? 7.836 -0.870 -11.031 1.00 89.81 84 LEU A CA 1
ATOM 611 C C . LEU A 1 84 ? 7.273 0.027 -12.147 1.00 89.81 84 LEU A C 1
ATOM 613 O O . LEU A 1 84 ? 7.224 -0.381 -13.307 1.00 89.81 84 LEU A O 1
ATOM 617 N N . GLY A 1 85 ? 6.864 1.253 -11.814 1.00 89.06 85 GLY A N 1
ATOM 618 C CA . GLY A 1 85 ? 6.314 2.231 -12.753 1.00 89.06 85 GLY A CA 1
ATOM 619 C C . GLY A 1 85 ? 7.357 2.991 -13.580 1.00 89.06 85 GLY A C 1
ATOM 620 O O . GLY A 1 85 ? 6.987 3.733 -14.496 1.00 89.06 85 GLY A O 1
ATOM 621 N N . ALA A 1 86 ? 8.650 2.826 -13.288 1.00 89.06 86 ALA A N 1
ATOM 622 C CA . ALA A 1 86 ? 9.714 3.544 -13.976 1.00 89.06 86 ALA A CA 1
ATOM 623 C C . ALA A 1 86 ? 9.740 3.232 -15.485 1.00 89.06 86 ALA A C 1
ATOM 625 O O . ALA A 1 86 ? 9.520 2.099 -15.918 1.00 89.06 86 ALA A O 1
ATOM 626 N N . ALA A 1 87 ? 10.047 4.238 -16.313 1.00 88.12 87 ALA A N 1
ATOM 627 C CA . ALA A 1 87 ? 9.965 4.122 -17.775 1.00 88.12 87 ALA A CA 1
ATOM 628 C C . ALA A 1 87 ? 10.811 2.967 -18.349 1.00 88.12 87 ALA A C 1
ATOM 630 O O . ALA A 1 87 ? 10.378 2.278 -19.272 1.00 88.12 87 ALA A O 1
ATOM 631 N N . HIS A 1 88 ? 11.989 2.715 -17.770 1.00 84.69 88 HIS A N 1
ATOM 632 C CA . HIS A 1 88 ? 12.862 1.614 -18.180 1.00 84.69 88 HIS A CA 1
ATOM 633 C C . HIS A 1 88 ? 12.286 0.233 -17.818 1.00 84.69 88 HIS A C 1
ATOM 635 O O . HIS A 1 88 ? 12.458 -0.706 -18.589 1.00 84.69 88 HIS A O 1
ATOM 641 N N . VAL A 1 89 ? 11.539 0.114 -16.713 1.00 85.50 89 VAL A N 1
ATOM 642 C CA . VAL A 1 89 ? 10.828 -1.120 -16.327 1.00 85.50 89 VAL A CA 1
ATOM 643 C C . VAL A 1 89 ? 9.599 -1.339 -17.205 1.00 85.50 89 VAL A C 1
ATOM 645 O O . VAL A 1 89 ? 9.375 -2.443 -17.698 1.00 85.50 89 VAL A O 1
ATOM 648 N N . ARG A 1 90 ? 8.845 -0.275 -17.503 1.00 86.25 90 ARG A N 1
ATOM 649 C CA . ARG A 1 90 ? 7.716 -0.335 -18.443 1.00 86.25 90 ARG A CA 1
ATOM 650 C C . ARG A 1 90 ? 8.127 -0.809 -19.835 1.00 86.25 90 ARG A C 1
ATOM 652 O O . ARG A 1 90 ? 7.380 -1.556 -20.457 1.00 86.25 90 ARG A O 1
ATOM 659 N N . ALA A 1 91 ? 9.305 -0.411 -20.318 1.00 86.06 91 ALA A N 1
ATOM 660 C CA . ALA A 1 91 ? 9.836 -0.910 -21.585 1.00 86.06 91 ALA A CA 1
ATOM 661 C C . ALA A 1 91 ? 10.101 -2.428 -21.541 1.00 86.06 91 ALA A C 1
ATOM 663 O O . ALA A 1 91 ? 9.819 -3.130 -22.509 1.00 86.06 91 ALA A O 1
ATOM 664 N N . ALA A 1 92 ? 10.564 -2.953 -20.401 1.00 84.00 92 ALA A N 1
ATOM 665 C CA . ALA A 1 92 ? 10.767 -4.388 -20.209 1.00 84.00 92 ALA A CA 1
ATOM 666 C C . ALA A 1 92 ? 9.446 -5.181 -20.182 1.00 84.00 92 ALA A C 1
ATOM 668 O O . ALA A 1 92 ? 9.428 -6.349 -20.569 1.00 84.00 92 ALA A O 1
ATOM 669 N N . ALA A 1 93 ? 8.331 -4.549 -19.796 1.00 83.75 93 ALA A N 1
ATOM 670 C CA . ALA A 1 93 ? 7.014 -5.188 -19.774 1.00 83.75 93 ALA A CA 1
ATOM 671 C C . ALA A 1 93 ? 6.477 -5.563 -21.168 1.00 83.75 93 ALA A C 1
ATOM 673 O O . ALA A 1 93 ? 5.588 -6.405 -21.269 1.00 83.75 93 ALA A O 1
ATOM 674 N N . ALA A 1 94 ? 7.036 -4.998 -22.245 1.00 85.44 94 ALA A N 1
ATOM 675 C CA . ALA A 1 94 ? 6.696 -5.380 -23.617 1.00 85.44 94 ALA A CA 1
ATOM 676 C C . ALA A 1 94 ? 7.234 -6.771 -24.011 1.00 85.44 94 ALA A C 1
ATOM 678 O O . ALA A 1 94 ? 6.792 -7.350 -25.002 1.00 85.44 94 ALA A O 1
ATOM 679 N N . VAL A 1 95 ? 8.185 -7.326 -23.251 1.00 84.75 95 VAL A N 1
ATOM 680 C CA . VAL A 1 95 ? 8.746 -8.659 -23.502 1.00 84.75 95 VAL A CA 1
ATOM 681 C C . VAL A 1 95 ? 7.829 -9.715 -22.869 1.00 84.75 95 VAL A C 1
ATOM 683 O O . VAL A 1 95 ? 7.658 -9.680 -21.652 1.00 84.75 95 VAL A O 1
ATOM 686 N N . PRO A 1 96 ? 7.290 -10.702 -23.616 1.00 79.00 96 PRO A N 1
ATOM 687 C CA . PRO A 1 96 ? 6.255 -11.617 -23.115 1.00 79.00 96 PRO A CA 1
ATOM 688 C C . PRO A 1 96 ? 6.596 -12.334 -21.800 1.00 79.00 9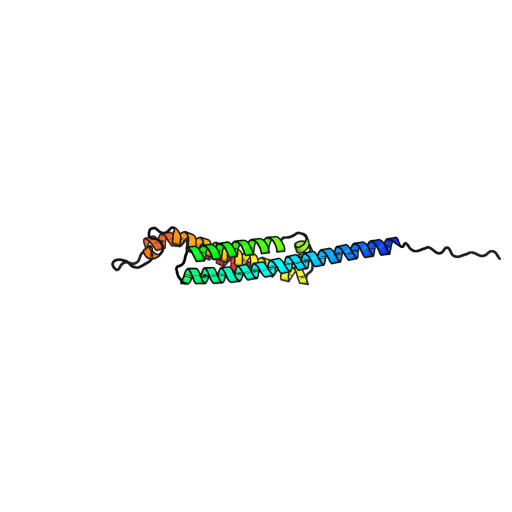6 PRO A C 1
ATOM 690 O O . PRO A 1 96 ? 5.739 -12.490 -20.932 1.00 79.00 96 PRO A O 1
ATOM 693 N N . PHE A 1 97 ? 7.856 -12.748 -21.632 1.00 80.12 97 PHE A N 1
ATOM 694 C CA . PHE A 1 97 ? 8.313 -13.448 -20.429 1.00 80.12 97 PHE A CA 1
ATOM 695 C C . PHE A 1 97 ? 8.450 -12.521 -19.207 1.00 80.12 97 PHE A C 1
ATOM 697 O O . PHE A 1 97 ? 8.157 -12.925 -18.084 1.00 80.12 97 PHE A O 1
ATOM 704 N N . LEU A 1 98 ? 8.864 -11.268 -19.415 1.00 81.19 98 LEU A N 1
ATOM 705 C CA . LEU A 1 98 ? 9.055 -10.285 -18.341 1.00 81.19 98 LEU A CA 1
ATOM 706 C C . LEU A 1 98 ? 7.749 -9.563 -17.991 1.00 81.19 98 LEU A C 1
ATOM 708 O O . LEU A 1 98 ? 7.491 -9.304 -16.818 1.00 81.19 98 LEU A O 1
ATOM 712 N N . GLY A 1 99 ? 6.907 -9.289 -18.988 1.00 81.12 99 GLY A N 1
ATOM 713 C CA . GLY A 1 99 ? 5.634 -8.592 -18.836 1.00 81.12 99 GLY A CA 1
ATOM 714 C C . GLY A 1 99 ? 4.696 -9.281 -17.857 1.00 81.12 99 GLY A C 1
ATOM 715 O O . GLY A 1 99 ? 4.212 -8.629 -16.941 1.00 81.12 99 GLY A O 1
ATOM 716 N N . ARG A 1 100 ? 4.516 -10.605 -17.967 1.00 81.94 100 ARG A N 1
ATOM 717 C CA . ARG A 1 100 ? 3.641 -11.354 -17.049 1.00 81.94 100 ARG A CA 1
ATOM 718 C C . ARG A 1 100 ? 4.093 -11.222 -15.593 1.00 81.94 100 ARG A C 1
ATOM 720 O O . ARG A 1 100 ? 3.285 -10.903 -14.728 1.00 81.94 100 ARG A O 1
ATOM 727 N N . SER A 1 101 ? 5.387 -11.407 -15.340 1.00 84.94 101 SER A N 1
ATOM 728 C CA . SER A 1 101 ? 5.970 -11.296 -13.998 1.00 84.94 101 SER A CA 1
ATOM 729 C C . SER A 1 101 ? 5.832 -9.883 -13.426 1.00 84.94 101 SER A C 1
ATOM 731 O O . SER A 1 101 ? 5.504 -9.721 -12.250 1.00 84.94 101 SER A O 1
ATOM 733 N N . LEU A 1 102 ? 6.044 -8.854 -14.253 1.00 86.12 102 LEU A N 1
ATOM 734 C CA . LEU A 1 102 ? 5.872 -7.456 -13.856 1.00 86.12 102 LEU A CA 1
ATOM 735 C C . LEU A 1 102 ? 4.409 -7.139 -13.535 1.00 86.12 102 LEU A C 1
ATOM 737 O O . LEU A 1 102 ? 4.146 -6.556 -12.489 1.00 86.12 102 LEU A O 1
ATOM 741 N N . THR A 1 103 ? 3.465 -7.585 -14.366 1.00 85.94 103 THR A N 1
ATOM 742 C CA . THR A 1 103 ? 2.027 -7.404 -14.125 1.00 85.94 103 THR A CA 1
ATOM 743 C C . THR A 1 103 ? 1.591 -8.050 -12.815 1.00 85.94 103 THR A C 1
ATOM 745 O O . THR A 1 103 ? 0.963 -7.378 -12.001 1.00 85.94 103 THR A O 1
ATOM 748 N N . THR A 1 104 ? 1.975 -9.305 -12.557 1.00 87.38 104 THR A N 1
ATOM 749 C CA . THR A 1 104 ? 1.656 -9.977 -11.286 1.00 87.38 104 THR A CA 1
ATOM 750 C C . THR A 1 104 ? 2.266 -9.240 -10.094 1.00 87.38 104 THR A C 1
ATOM 752 O O . THR A 1 104 ? 1.598 -9.034 -9.085 1.00 87.38 104 THR A O 1
ATOM 755 N N . THR A 1 105 ? 3.517 -8.785 -10.205 1.00 89.62 105 THR A N 1
ATOM 756 C CA . THR A 1 105 ? 4.181 -8.047 -9.117 1.00 89.62 105 THR A CA 1
ATOM 757 C C . THR A 1 105 ? 3.499 -6.699 -8.852 1.00 89.62 105 THR A C 1
ATOM 759 O O . THR A 1 105 ? 3.318 -6.318 -7.697 1.00 89.62 105 THR A O 1
ATOM 762 N N . SER A 1 106 ? 3.065 -5.992 -9.898 1.00 89.44 106 SER A N 1
ATOM 763 C CA . SER A 1 106 ? 2.271 -4.766 -9.768 1.00 89.44 106 SER A CA 1
ATOM 764 C C . SER A 1 106 ? 0.897 -5.024 -9.142 1.00 89.44 106 SER A C 1
ATOM 766 O O . SER A 1 106 ? 0.468 -4.235 -8.302 1.00 89.44 106 SER A O 1
ATOM 768 N N . GLY A 1 107 ? 0.235 -6.131 -9.493 1.00 88.69 107 GLY A N 1
ATOM 769 C CA . GLY A 1 107 ? -1.017 -6.566 -8.868 1.00 88.69 107 GLY A CA 1
ATOM 770 C C . GLY A 1 107 ? -0.855 -6.831 -7.371 1.00 88.69 107 GLY A C 1
ATOM 771 O O . GLY A 1 107 ? -1.606 -6.294 -6.558 1.00 88.69 107 GLY A O 1
ATOM 772 N N . LEU A 1 108 ? 0.206 -7.549 -6.986 1.00 90.25 108 LEU A N 1
ATOM 773 C CA . LEU A 1 108 ? 0.564 -7.786 -5.582 1.00 90.25 108 LEU A CA 1
ATOM 774 C C . LEU A 1 108 ? 0.838 -6.487 -4.816 1.00 90.25 108 LEU A C 1
ATOM 776 O O . LEU A 1 108 ? 0.385 -6.347 -3.680 1.00 90.25 108 LEU A O 1
ATOM 780 N N . ALA A 1 109 ? 1.548 -5.529 -5.422 1.00 93.00 109 ALA A N 1
ATOM 781 C CA . ALA A 1 109 ? 1.777 -4.217 -4.819 1.00 93.00 109 ALA A CA 1
ATOM 782 C C . ALA A 1 109 ? 0.447 -3.481 -4.584 1.00 93.00 109 ALA A C 1
ATOM 784 O O . ALA A 1 109 ? 0.165 -3.055 -3.465 1.00 93.00 109 ALA A O 1
ATOM 785 N N . GLY A 1 110 ? -0.419 -3.418 -5.599 1.00 90.81 110 GLY A N 1
ATOM 786 C CA . GLY A 1 110 ? -1.740 -2.801 -5.475 1.00 90.81 110 GLY A CA 1
ATOM 787 C C . GLY A 1 110 ? -2.618 -3.481 -4.417 1.00 90.81 110 GLY A C 1
ATOM 788 O O . GLY A 1 110 ? -3.287 -2.799 -3.636 1.00 90.81 110 GLY A O 1
ATOM 789 N N . GLY A 1 111 ? -2.558 -4.812 -4.333 1.00 91.94 111 GLY A N 1
ATOM 790 C CA . GLY A 1 111 ? -3.241 -5.592 -3.307 1.00 91.94 111 GLY A CA 1
ATOM 791 C C . GLY A 1 111 ? -2.732 -5.279 -1.896 1.00 91.94 111 GLY A C 1
ATOM 792 O O . GLY A 1 111 ? -3.516 -4.957 -1.002 1.00 91.94 111 GLY A O 1
ATOM 793 N N . ALA A 1 112 ? -1.411 -5.276 -1.701 1.00 93.38 112 ALA A N 1
ATOM 794 C CA . ALA A 1 112 ? -0.783 -4.926 -0.428 1.00 93.38 112 ALA A CA 1
ATOM 795 C C . ALA A 1 112 ? -1.128 -3.495 0.020 1.00 93.38 112 ALA A C 1
ATOM 797 O O . ALA A 1 112 ? -1.373 -3.271 1.207 1.00 93.38 112 ALA A O 1
ATOM 798 N N . ARG A 1 113 ? -1.220 -2.539 -0.919 1.00 94.69 113 ARG A N 1
ATOM 799 C CA . ARG A 1 113 ? -1.689 -1.173 -0.638 1.00 94.69 113 ARG A CA 1
ATOM 800 C C . ARG A 1 113 ? -3.120 -1.171 -0.112 1.00 94.69 113 ARG A C 1
ATOM 802 O O . ARG A 1 113 ? -3.384 -0.540 0.903 1.00 94.69 113 ARG A O 1
ATOM 809 N N . GLY A 1 114 ? -4.025 -1.900 -0.768 1.00 93.81 114 GLY A N 1
ATOM 810 C CA . GLY A 1 114 ? -5.424 -1.979 -0.343 1.00 93.81 114 GLY A CA 1
ATOM 811 C C . GLY A 1 114 ? -5.588 -2.569 1.059 1.00 93.81 114 GLY A C 1
ATOM 812 O O . GLY A 1 114 ? -6.408 -2.079 1.833 1.00 93.81 114 GLY A O 1
ATOM 813 N N .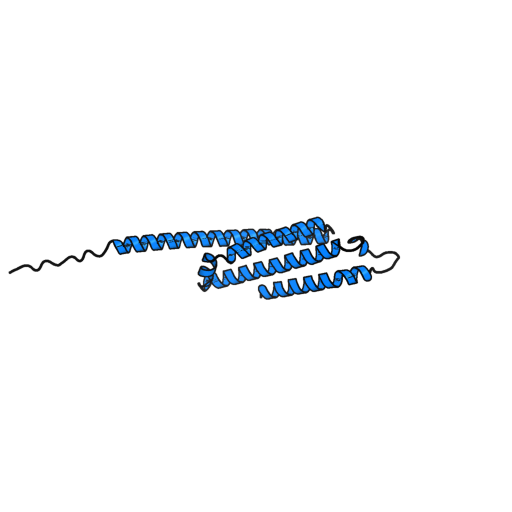 VAL A 1 115 ? -4.765 -3.558 1.423 1.00 94.50 115 VAL A N 1
ATOM 814 C CA . VAL A 1 115 ? -4.732 -4.112 2.788 1.00 94.50 115 VAL A CA 1
ATOM 815 C C . VAL A 1 115 ? -4.168 -3.102 3.792 1.00 94.50 115 VAL A C 1
ATOM 817 O O . VAL A 1 115 ? -4.724 -2.964 4.879 1.00 94.50 115 VAL A O 1
ATOM 820 N N . ALA A 1 116 ? -3.101 -2.374 3.446 1.00 96.00 116 ALA A N 1
ATOM 821 C CA . ALA A 1 116 ? -2.535 -1.340 4.316 1.00 96.00 116 ALA A CA 1
ATOM 822 C C . ALA A 1 116 ? -3.536 -0.201 4.579 1.00 96.00 116 ALA A C 1
ATOM 824 O O . ALA A 1 116 ? -3.752 0.173 5.729 1.00 96.00 116 ALA A O 1
ATOM 825 N N . ASP A 1 117 ? -4.196 0.297 3.530 1.00 95.25 117 ASP A N 1
ATOM 826 C CA . ASP A 1 117 ? -5.205 1.357 3.628 1.00 95.25 117 ASP A CA 1
ATOM 827 C C . ASP A 1 117 ? -6.439 0.897 4.427 1.00 95.25 117 ASP A C 1
ATOM 829 O O . ASP A 1 117 ? -6.993 1.660 5.220 1.00 95.25 117 ASP A O 1
ATOM 833 N N . ALA A 1 118 ? -6.858 -0.363 4.259 1.00 94.88 118 ALA A N 1
ATOM 834 C CA . ALA A 1 118 ? -7.922 -0.963 5.061 1.00 94.88 118 ALA A CA 1
ATOM 835 C C . ALA A 1 118 ? -7.536 -1.048 6.547 1.00 94.88 118 ALA A C 1
ATOM 837 O O . ALA A 1 118 ? -8.343 -0.694 7.404 1.00 94.88 118 ALA A O 1
ATOM 838 N N . GLY A 1 119 ? -6.302 -1.471 6.842 1.00 94.50 119 GLY A N 1
ATOM 839 C CA . GLY A 1 119 ? -5.759 -1.513 8.199 1.00 94.50 119 GLY A CA 1
ATOM 840 C C . GLY A 1 119 ? -5.781 -0.143 8.872 1.00 94.50 119 GLY A C 1
ATOM 841 O O . GLY A 1 119 ? -6.315 -0.032 9.971 1.00 94.50 119 GLY A O 1
ATOM 842 N N . LEU A 1 120 ? -5.296 0.893 8.175 1.00 95.94 120 LEU A N 1
ATOM 843 C CA . LEU A 1 120 ? -5.323 2.283 8.650 1.00 95.94 120 LEU A CA 1
ATOM 844 C C . LEU A 1 120 ? -6.743 2.777 8.921 1.00 95.94 120 LEU A C 1
ATOM 846 O O . LEU A 1 120 ? -7.026 3.273 10.003 1.00 95.94 120 LEU A O 1
ATOM 850 N N . THR A 1 121 ? -7.657 2.569 7.969 1.00 95.56 121 THR A N 1
ATOM 851 C CA . THR A 1 121 ? -9.059 2.996 8.113 1.00 95.56 121 THR A CA 1
ATOM 852 C C . THR A 1 121 ? -9.697 2.398 9.370 1.00 95.56 121 THR A C 1
ATOM 854 O O . THR A 1 121 ? -10.464 3.058 10.066 1.00 95.56 121 THR A O 1
ATOM 857 N N . VAL A 1 122 ? -9.394 1.131 9.662 1.00 93.75 122 VAL A N 1
ATOM 858 C CA . VAL A 1 122 ? -9.936 0.429 10.828 1.00 93.75 122 VAL A CA 1
ATOM 859 C C . VAL A 1 122 ? -9.270 0.905 12.119 1.00 93.75 122 VAL A C 1
ATOM 861 O O . VAL A 1 122 ? -9.982 1.164 13.088 1.00 93.75 122 VAL A O 1
ATOM 864 N N . THR A 1 123 ? -7.941 1.054 12.156 1.00 94.75 123 THR A N 1
ATOM 865 C CA . THR A 1 123 ? -7.231 1.530 13.357 1.00 94.75 123 THR A CA 1
ATOM 866 C C . THR A 1 123 ? -7.605 2.962 13.720 1.00 94.75 123 THR A C 1
ATOM 868 O O . THR A 1 123 ? -7.850 3.233 14.894 1.00 94.75 123 THR A O 1
ATOM 871 N N . GLU A 1 124 ? -7.706 3.852 12.733 1.00 93.56 124 GLU A N 1
ATOM 872 C CA . GLU A 1 124 ? -8.136 5.243 12.913 1.00 93.56 124 GLU A CA 1
ATOM 873 C C . GLU A 1 124 ? -9.566 5.301 13.458 1.00 93.56 124 GLU A C 1
ATOM 875 O O . GLU A 1 124 ? -9.805 5.909 14.498 1.00 93.56 124 GLU A O 1
ATOM 880 N N . ALA A 1 125 ? -10.499 4.565 12.847 1.00 93.31 125 ALA A N 1
ATOM 881 C CA . ALA A 1 125 ? -11.885 4.546 13.306 1.00 93.31 125 ALA A CA 1
ATOM 882 C C . ALA A 1 125 ? -12.040 3.992 14.733 1.00 93.31 125 ALA A C 1
ATOM 884 O O . ALA A 1 125 ? -12.889 4.464 15.486 1.00 93.31 125 ALA A O 1
ATOM 885 N N . MET A 1 126 ? -11.222 3.010 15.135 1.00 92.56 126 MET A N 1
ATOM 886 C CA . MET A 1 126 ? -11.207 2.520 16.520 1.00 92.56 126 MET A CA 1
ATOM 887 C C . MET A 1 126 ? -10.608 3.536 17.501 1.00 92.56 126 MET A C 1
ATOM 889 O O . MET A 1 126 ? -11.054 3.604 18.647 1.00 92.56 126 MET A O 1
ATOM 893 N N . ALA A 1 127 ? -9.615 4.319 17.074 1.00 91.19 127 ALA A N 1
ATOM 894 C CA . ALA A 1 127 ? -8.998 5.358 17.895 1.00 91.19 127 ALA A CA 1
ATOM 895 C C . ALA A 1 127 ? -9.923 6.571 18.099 1.00 91.19 127 ALA A C 1
ATOM 897 O O . ALA A 1 127 ? -9.874 7.207 19.150 1.00 91.19 127 ALA A O 1
ATOM 898 N N . GLU A 1 128 ? -10.789 6.864 17.127 1.00 92.56 128 GLU A N 1
ATOM 899 C CA . GLU A 1 128 ? -11.757 7.969 17.166 1.00 92.56 128 GLU A CA 1
ATOM 900 C C . GLU A 1 128 ? -13.020 7.671 17.996 1.00 92.56 128 GLU A C 1
ATOM 902 O O . GLU A 1 128 ? -13.829 8.570 18.247 1.00 92.56 128 GLU A O 1
ATOM 907 N N . LEU A 1 129 ? -13.214 6.429 18.454 1.00 91.38 129 LEU A N 1
ATOM 908 C CA . LEU A 1 129 ? -14.340 6.089 19.323 1.00 91.38 129 LEU A CA 1
ATOM 909 C C . LEU A 1 129 ? -14.254 6.861 20.654 1.00 91.38 129 LEU A C 1
ATOM 911 O O . LEU A 1 129 ? -13.209 6.858 21.307 1.00 91.38 129 LEU A O 1
ATOM 915 N N . PRO A 1 130 ? -15.350 7.475 21.134 1.00 85.25 130 PRO A N 1
ATOM 916 C CA . PRO A 1 130 ? -15.374 8.072 22.466 1.00 85.25 130 PRO A CA 1
ATOM 917 C C . PRO A 1 130 ? -15.199 7.006 23.546 1.00 85.25 130 PRO A C 1
ATOM 919 O O . PRO A 1 130 ? -16.006 6.088 23.641 1.00 85.25 130 PRO A O 1
ATOM 922 N N . GLY A 1 131 ? -14.141 7.124 24.352 1.00 83.00 131 GLY A N 1
ATOM 923 C CA . GLY A 1 131 ? -13.716 6.070 25.286 1.00 83.00 131 GLY A CA 1
ATOM 924 C C . GLY A 1 131 ? -12.791 5.014 24.661 1.00 83.00 131 GLY A C 1
ATOM 925 O O . GLY A 1 131 ? -12.410 4.058 25.335 1.00 83.00 131 GLY A O 1
ATOM 926 N N . GLY A 1 132 ? -12.404 5.190 23.394 1.00 85.75 132 GLY A N 1
ATOM 927 C CA . GLY A 1 132 ? -11.527 4.299 22.641 1.00 85.75 132 GLY A CA 1
ATOM 928 C C . GLY A 1 132 ? -12.095 2.889 22.501 1.00 85.75 132 GLY A C 1
ATOM 929 O O . GLY A 1 132 ? -13.305 2.669 22.521 1.00 85.75 132 GLY A O 1
ATOM 930 N N . LEU A 1 133 ? -11.207 1.900 22.424 1.00 85.25 133 LEU A N 1
ATOM 931 C CA . LEU A 1 133 ? -11.578 0.480 22.383 1.00 85.25 133 LEU A CA 1
ATOM 932 C C . LEU A 1 133 ? -12.370 0.006 23.602 1.00 85.25 133 LEU A C 1
ATOM 934 O O . LEU A 1 133 ? -13.156 -0.931 23.482 1.00 85.25 133 LEU A O 1
ATOM 938 N N . ALA A 1 134 ? -12.206 0.647 24.762 1.00 85.69 134 ALA A N 1
ATOM 939 C CA . ALA A 1 134 ? -12.979 0.299 25.950 1.00 85.69 134 ALA A CA 1
ATOM 940 C C . ALA A 1 134 ? -14.485 0.542 25.747 1.00 85.69 134 ALA A C 1
ATOM 942 O O . ALA A 1 134 ? -15.295 -0.128 26.382 1.00 85.69 134 ALA A O 1
ATOM 943 N N . ALA A 1 135 ? -14.869 1.417 24.810 1.00 85.25 135 ALA A N 1
ATOM 944 C CA . ALA A 1 135 ? -16.263 1.631 24.427 1.00 85.25 135 ALA A CA 1
ATOM 945 C C . ALA A 1 135 ? -16.912 0.400 23.769 1.00 85.25 135 ALA A C 1
ATOM 947 O O . ALA A 1 135 ? -18.135 0.311 23.714 1.00 85.25 135 ALA A O 1
ATOM 948 N N . LEU A 1 136 ? -16.113 -0.552 23.276 1.00 85.38 136 LEU A N 1
ATOM 949 C CA . LEU A 1 136 ? -16.590 -1.808 22.691 1.00 85.38 136 LEU A CA 1
ATOM 950 C C . LEU A 1 136 ? -16.728 -2.934 23.726 1.00 85.38 136 LEU A C 1
ATOM 952 O O . LEU A 1 136 ? -17.226 -4.011 23.393 1.00 85.38 136 LEU A O 1
ATOM 956 N N . ALA A 1 137 ? -16.318 -2.709 24.976 1.00 86.94 137 ALA A N 1
ATOM 957 C CA . ALA A 1 137 ? -16.545 -3.669 26.044 1.00 86.94 137 ALA A CA 1
ATOM 958 C C . ALA A 1 137 ? -18.021 -3.635 26.489 1.00 86.94 137 ALA A C 1
ATOM 960 O O . ALA A 1 137 ? -18.597 -2.552 26.631 1.00 86.94 137 ALA A O 1
ATOM 961 N N . PRO A 1 138 ? -18.649 -4.795 26.756 1.00 83.88 138 PRO A N 1
ATOM 962 C CA . PRO A 1 138 ? -19.942 -4.828 27.425 1.00 83.88 138 PRO A CA 1
ATOM 963 C C . PRO A 1 138 ? -19.875 -4.065 28.752 1.00 83.88 138 PRO A C 1
ATOM 965 O O . PRO A 1 138 ? -18.961 -4.272 29.552 1.00 83.88 138 PRO A O 1
ATOM 968 N N . SER A 1 139 ? -20.852 -3.199 29.004 1.00 83.06 139 SER A N 1
ATOM 969 C CA . SER A 1 139 ? -20.960 -2.447 30.257 1.00 83.06 139 SER A CA 1
ATOM 970 C C . SER A 1 139 ? -22.387 -2.528 30.786 1.00 83.06 139 SER A C 1
ATOM 972 O O . SER A 1 139 ? -23.349 -2.537 30.020 1.00 83.06 139 SER A O 1
ATOM 974 N N . GLY A 1 140 ? -22.536 -2.684 32.105 1.00 79.94 140 GLY A N 1
ATOM 975 C CA . GLY A 1 140 ? -23.855 -2.735 32.750 1.00 79.94 140 GLY A CA 1
ATOM 976 C C . GLY A 1 140 ? -24.788 -3.853 32.255 1.00 79.94 140 GLY A C 1
ATOM 977 O O . GLY A 1 140 ? -26.000 -3.709 32.360 1.00 79.94 140 GLY A O 1
ATOM 978 N N . GLY A 1 141 ? -24.251 -4.942 31.690 1.00 83.00 141 GLY A N 1
ATOM 979 C CA . GLY A 1 141 ? -25.042 -6.040 31.113 1.00 83.00 141 GLY A CA 1
ATOM 980 C C . GLY A 1 141 ? -25.601 -5.772 29.708 1.00 83.00 141 GLY A C 1
ATOM 981 O O . GLY A 1 141 ? -26.338 -6.606 29.188 1.00 83.00 141 GLY A O 1
ATOM 982 N N . GLY A 1 142 ? -25.250 -4.642 29.083 1.00 85.06 142 GLY A N 1
ATOM 983 C CA . GLY A 1 142 ? -25.648 -4.285 27.721 1.00 85.06 142 GLY A CA 1
ATOM 984 C C . GLY A 1 142 ? -24.534 -4.478 26.687 1.00 85.06 142 GLY A C 1
ATOM 985 O O . GLY A 1 142 ? -23.345 -4.381 26.999 1.00 85.06 142 GLY A O 1
ATOM 986 N N . PHE A 1 143 ? -24.932 -4.722 25.434 1.00 85.12 143 PHE A N 1
ATOM 987 C CA . PHE A 1 143 ? -24.032 -4.688 24.277 1.00 85.12 143 PHE A CA 1
ATOM 988 C C . PHE A 1 143 ? -23.853 -3.245 23.770 1.00 85.12 143 PHE A C 1
ATOM 990 O O . PHE A 1 143 ? -24.846 -2.523 23.652 1.00 85.12 143 PHE A O 1
ATOM 997 N N . PRO A 1 144 ? -22.626 -2.820 23.416 1.00 87.19 144 PRO A N 1
ATOM 998 C CA . PRO A 1 144 ? -22.357 -1.462 22.948 1.00 87.19 144 PRO A CA 1
ATOM 999 C C . PRO A 1 144 ? -22.750 -1.287 21.471 1.00 87.19 144 PRO A C 1
ATOM 1001 O O . PRO A 1 144 ? -21.904 -1.268 20.579 1.00 87.19 144 PRO A O 1
ATOM 1004 N N . VAL A 1 145 ? -24.053 -1.161 21.205 1.00 90.12 145 VAL A N 1
ATOM 1005 C CA . VAL A 1 145 ? -24.598 -1.029 19.839 1.00 90.12 145 VAL A CA 1
ATOM 1006 C C . VAL A 1 145 ? -24.148 0.272 19.172 1.00 90.12 145 VAL A C 1
ATOM 1008 O O . VAL A 1 145 ? -23.697 0.253 18.032 1.00 90.12 145 VAL A O 1
ATOM 1011 N N . GLU A 1 146 ? -24.195 1.396 19.884 1.00 89.75 146 GLU A N 1
ATOM 1012 C CA . GLU A 1 146 ? -23.877 2.706 19.305 1.00 89.75 146 GLU A CA 1
ATOM 1013 C C . GLU A 1 146 ? -22.398 2.838 18.862 1.00 89.75 146 GLU A C 1
ATOM 1015 O O . GLU A 1 146 ? -22.153 3.264 17.730 1.00 89.75 146 GLU A O 1
ATOM 1020 N N . PRO A 1 147 ? -21.386 2.418 19.653 1.00 89.94 147 PRO A N 1
ATOM 1021 C CA . PRO A 1 147 ? -20.002 2.343 19.174 1.00 89.94 147 PRO A CA 1
ATOM 1022 C C . PRO A 1 147 ? -19.821 1.438 17.946 1.00 89.94 147 PRO A C 1
ATOM 1024 O O . PRO A 1 147 ? -19.066 1.781 17.034 1.00 89.94 147 PRO A O 1
ATOM 1027 N N . LEU A 1 148 ? -20.536 0.308 17.883 1.00 88.56 148 LEU A N 1
ATOM 1028 C CA . LEU A 1 148 ? -20.499 -0.596 16.728 1.00 88.56 148 LEU A CA 1
ATOM 1029 C C . LEU A 1 148 ? -21.108 0.046 15.474 1.00 88.56 148 LEU A C 1
ATOM 1031 O O . LEU A 1 148 ? -20.543 -0.080 14.387 1.00 88.56 148 LEU A O 1
ATOM 1035 N N . GLU A 1 149 ? -22.216 0.777 15.610 1.00 92.00 149 GLU A N 1
ATOM 1036 C CA . GLU A 1 149 ? -22.834 1.518 14.505 1.00 92.00 149 GLU A CA 1
ATOM 1037 C C . GLU A 1 149 ? -21.896 2.585 13.934 1.00 92.00 149 GLU A C 1
ATOM 1039 O O . GLU A 1 149 ? -21.813 2.739 12.712 1.00 92.00 149 GLU A O 1
ATOM 1044 N N . ARG A 1 150 ? -21.130 3.268 14.793 1.00 91.62 150 ARG A N 1
ATOM 1045 C CA . ARG A 1 150 ? -20.118 4.248 14.363 1.00 91.62 150 ARG A CA 1
ATOM 1046 C C . ARG A 1 150 ? -18.930 3.605 13.652 1.00 91.62 150 ARG A C 1
ATOM 1048 O O . ARG A 1 150 ? -18.383 4.209 12.735 1.00 91.62 150 ARG A O 1
ATOM 1055 N N . LEU A 1 151 ? -18.554 2.381 14.028 1.00 92.44 151 LEU A N 1
ATOM 1056 C CA . LEU A 1 151 ? -17.454 1.646 13.397 1.00 92.44 151 LEU A CA 1
ATOM 1057 C C . LEU A 1 151 ? -17.858 1.015 12.050 1.00 92.44 151 LEU A C 1
ATOM 1059 O O . LEU A 1 151 ? -17.024 0.817 11.162 1.00 92.44 151 LEU A O 1
ATOM 1063 N N . ALA A 1 152 ? -19.146 0.719 11.863 1.00 93.00 152 ALA A N 1
ATOM 1064 C CA . ALA A 1 152 ? -19.649 -0.004 10.698 1.00 93.00 152 ALA A CA 1
ATOM 1065 C C . ALA A 1 152 ? -19.275 0.615 9.326 1.00 93.00 152 ALA A C 1
ATOM 1067 O O . ALA A 1 152 ? -18.924 -0.144 8.416 1.00 93.00 152 ALA A O 1
ATOM 1068 N N . PRO A 1 153 ? -19.300 1.949 9.112 1.00 93.88 153 PRO A N 1
ATOM 1069 C CA . PRO A 1 153 ? -18.848 2.557 7.859 1.00 93.88 153 PRO A CA 1
ATOM 1070 C C . PRO A 1 153 ? -17.373 2.283 7.548 1.00 93.88 153 PRO A C 1
ATOM 1072 O O . PRO A 1 153 ? -17.043 1.991 6.395 1.00 93.88 153 PRO A O 1
ATOM 1075 N N . ALA A 1 154 ? -16.502 2.335 8.560 1.00 92.50 154 ALA A N 1
ATOM 1076 C CA . ALA A 1 154 ? -15.075 2.071 8.409 1.00 92.50 154 ALA A CA 1
ATOM 1077 C C . ALA A 1 154 ? -14.821 0.604 8.042 1.00 92.50 154 ALA A C 1
ATOM 1079 O O . ALA A 1 154 ? -14.083 0.330 7.098 1.00 92.50 154 ALA A O 1
ATOM 1080 N N . LEU A 1 155 ? -15.521 -0.333 8.693 1.00 92.12 155 LEU A N 1
ATOM 1081 C CA . LEU A 1 155 ? -15.444 -1.762 8.369 1.00 92.12 155 LEU A CA 1
ATOM 1082 C C . LEU A 1 155 ? -15.903 -2.053 6.934 1.00 92.12 155 LEU A C 1
ATOM 1084 O O . LEU A 1 155 ? -15.192 -2.726 6.193 1.00 92.12 155 LEU A O 1
ATOM 1088 N N . ARG A 1 156 ? -17.026 -1.471 6.491 1.00 93.75 156 ARG A N 1
ATOM 1089 C CA . ARG A 1 156 ? -17.484 -1.588 5.090 1.00 93.75 156 ARG A CA 1
ATOM 1090 C C . ARG A 1 156 ? -16.513 -0.949 4.096 1.00 93.75 156 ARG A C 1
ATOM 1092 O O . ARG A 1 156 ? -16.423 -1.363 2.941 1.00 93.75 156 ARG A O 1
ATOM 1099 N N . SER A 1 157 ? -15.819 0.115 4.493 1.00 91.50 157 SER A N 1
ATOM 1100 C CA . SER A 1 157 ? -14.777 0.730 3.667 1.00 91.50 157 SER A CA 1
ATOM 1101 C C . SER A 1 157 ? -13.567 -0.196 3.529 1.00 91.50 157 SER A C 1
ATOM 1103 O O . SER A 1 157 ? -13.115 -0.459 2.414 1.00 91.50 157 SER A O 1
ATOM 1105 N N . ALA A 1 158 ? -13.102 -0.753 4.647 1.00 90.12 158 ALA A N 1
ATOM 1106 C CA . ALA A 1 158 ? -11.999 -1.699 4.704 1.00 90.12 158 ALA A CA 1
ATOM 1107 C C . ALA A 1 158 ? -12.293 -2.973 3.902 1.00 90.12 158 ALA A C 1
ATOM 1109 O O . ALA A 1 158 ? -11.472 -3.379 3.084 1.00 90.12 158 ALA A O 1
ATOM 1110 N N . GLU A 1 159 ? -13.492 -3.538 4.045 1.00 90.44 159 GLU A N 1
ATOM 1111 C CA . GLU A 1 159 ? -13.961 -4.687 3.266 1.00 90.44 159 GLU A CA 1
ATOM 1112 C C . GLU A 1 159 ? -13.894 -4.410 1.759 1.00 90.44 159 GLU A C 1
ATOM 1114 O O . GLU A 1 159 ? -13.301 -5.182 1.009 1.00 90.44 159 GLU A O 1
ATOM 1119 N N . ARG A 1 160 ? -14.410 -3.259 1.303 1.00 91.62 160 ARG A N 1
ATOM 1120 C CA . ARG A 1 160 ? -14.331 -2.861 -0.114 1.00 91.62 160 ARG A CA 1
ATOM 1121 C C . ARG A 1 160 ? -12.896 -2.654 -0.595 1.00 91.62 160 ARG A C 1
ATOM 1123 O O . ARG A 1 160 ? -12.606 -2.876 -1.770 1.00 91.62 160 ARG A O 1
ATOM 1130 N N . SER A 1 161 ? -11.998 -2.186 0.265 1.00 87.00 161 SER A N 1
ATOM 1131 C CA . SER A 1 161 ? -10.580 -2.029 -0.074 1.00 87.00 161 SER A CA 1
ATOM 1132 C C . SER A 1 161 ? -9.873 -3.378 -0.193 1.00 87.00 161 SER A C 1
ATOM 1134 O O . SER A 1 161 ? -9.133 -3.578 -1.154 1.00 87.00 161 SER A O 1
ATOM 1136 N N . VAL A 1 162 ? -10.170 -4.330 0.694 1.00 88.12 162 VAL A N 1
ATOM 1137 C CA . VAL A 1 162 ? -9.656 -5.704 0.605 1.00 88.12 162 VAL A CA 1
ATOM 1138 C C . VAL A 1 162 ? -10.242 -6.436 -0.606 1.00 88.12 162 VAL A C 1
ATOM 1140 O O . VAL A 1 162 ? -9.497 -7.066 -1.347 1.00 88.12 162 VAL A O 1
ATOM 1143 N N . ALA A 1 163 ? -11.538 -6.298 -0.888 1.00 88.56 163 ALA A N 1
ATOM 1144 C CA . ALA A 1 163 ? -12.160 -6.901 -2.068 1.00 88.56 163 ALA A CA 1
ATOM 1145 C C . ALA A 1 163 ? -11.533 -6.384 -3.375 1.00 88.56 163 ALA A C 1
ATOM 1147 O O . ALA A 1 163 ? -11.219 -7.163 -4.272 1.00 88.56 163 ALA A O 1
ATOM 1148 N N . ARG A 1 164 ? -11.277 -5.070 -3.462 1.00 86.06 164 ARG A N 1
ATOM 1149 C CA . ARG A 1 164 ? -10.536 -4.484 -4.591 1.00 86.06 164 ARG A CA 1
ATOM 1150 C C . ARG A 1 164 ? -9.097 -4.985 -4.665 1.00 86.06 164 ARG A C 1
ATOM 1152 O O . ARG A 1 164 ? -8.602 -5.188 -5.763 1.00 86.06 164 ARG A O 1
ATOM 1159 N N . ALA A 1 165 ? -8.434 -5.177 -3.526 1.00 84.00 165 ALA A N 1
ATOM 1160 C CA . ALA A 1 165 ? -7.082 -5.724 -3.472 1.00 84.00 165 ALA A CA 1
ATOM 1161 C C . ALA A 1 165 ? -7.010 -7.161 -4.005 1.00 84.00 165 ALA A C 1
ATOM 1163 O O . ALA A 1 165 ? -6.093 -7.472 -4.757 1.00 84.00 165 ALA A O 1
ATOM 1164 N N . VAL A 1 166 ? -7.978 -8.012 -3.654 1.00 83.81 166 VAL A N 1
ATOM 1165 C CA . VAL A 1 166 ? -8.069 -9.395 -4.153 1.00 83.81 166 VAL A CA 1
ATOM 1166 C C . VAL A 1 166 ? -8.241 -9.408 -5.673 1.00 83.81 166 VAL A C 1
ATOM 1168 O O . VAL A 1 166 ? -7.480 -10.072 -6.366 1.00 83.81 166 VAL A O 1
ATOM 1171 N N . ALA A 1 167 ? -9.129 -8.562 -6.203 1.00 85.19 167 ALA A N 1
ATOM 1172 C CA . ALA A 1 167 ? -9.362 -8.442 -7.644 1.00 85.19 167 ALA A CA 1
ATOM 1173 C C . ALA A 1 167 ? -8.158 -7.920 -8.460 1.00 85.19 167 ALA A C 1
ATOM 1175 O O . ALA A 1 167 ? -8.219 -7.911 -9.683 1.00 85.19 167 ALA A O 1
ATOM 1176 N N . LEU A 1 168 ? -7.092 -7.427 -7.813 1.00 78.94 168 LEU A N 1
ATOM 1177 C CA . LEU A 1 168 ? -5.849 -7.018 -8.484 1.00 78.94 168 LEU A CA 1
ATOM 1178 C C . LEU A 1 168 ? -4.825 -8.154 -8.598 1.00 78.94 168 LEU A C 1
ATOM 1180 O O . LEU A 1 168 ? -3.824 -7.993 -9.298 1.00 78.94 168 LEU A O 1
ATOM 1184 N N . VAL A 1 169 ? -5.023 -9.246 -7.859 1.00 74.75 169 VAL A N 1
ATOM 1185 C CA . VAL A 1 169 ? -4.097 -10.385 -7.797 1.00 74.75 169 VAL A CA 1
ATOM 1186 C C . VAL A 1 169 ? -4.610 -11.576 -8.615 1.00 74.75 169 VAL A C 1
ATOM 1188 O O . VAL A 1 169 ? -3.781 -12.343 -9.108 1.00 74.75 169 VAL A O 1
ATOM 1191 N N . ASP A 1 170 ? -5.931 -11.688 -8.781 1.00 61.38 170 ASP A N 1
ATOM 1192 C CA . ASP A 1 170 ? -6.612 -12.647 -9.670 1.00 61.38 170 ASP A CA 1
ATOM 1193 C C . ASP A 1 170 ? -6.617 -12.187 -11.142 1.00 61.38 170 ASP A C 1
ATOM 1195 O O . ASP A 1 170 ? -6.421 -13.051 -12.031 1.00 61.38 170 ASP A O 1
#

pLDDT: mean 87.71, std 11.01, range [49.97, 98.31]

Sequence (170 aa):
MTSEGPAQRAGRPVGRLVAAAVGIVLVAWLVALAVALLHARSDLTRAQQALFAGRRALQQVDLPVATEHFTAARGAVRSAELALGAAHVRAAAAVPFLGRSLTTTSGLAGGARGVADAGLTVTEAMAELPGGLAALAPSGGGFPVEPLERLAPALRSAERSVARAVALVD

Secondary structure (DSSP, 8-state):
------------THHHHHHHHHHHHHHHHHHHHHHHHHHHHHHHHHHHHHHHHHHHHHHTT-HHHHHHHHHHHHHHHHHHHHHHHSHHHHHHTTSHHHHHHHHHHHHHHHHHHHHHHHHHHHHHHHHTSTTGGGGGS-BTTB--HHHHHHHHHHHHHHHHHHHHHHTTT-